Protein AF-A0A1T4WLJ6-F1 (afdb_monomer_lite)

pLDDT: mean 92.76, std 11.41, range [49.81, 98.69]

Sequence (72 aa):
MLPKYPALNPYEVDVWQAAHVHDEFQMISREHLAHEVGDIAVNAIRQAGESFNFRCPLDGEYKIGANWAETH

InterPro domains:
  IPR043502 DNA/RNA polymerase superfamily [SSF56672] (8-72)

Structure (mmCIF, N/CA/C/O backbone):
data_AF-A0A1T4WLJ6-F1
#
_entry.id   AF-A0A1T4WLJ6-F1
#
loop_
_atom_site.group_PDB
_atom_site.id
_atom_site.type_symbol
_atom_site.label_atom_id
_atom_site.label_alt_id
_atom_site.label_comp_id
_atom_site.label_asym_id
_atom_site.label_entity_id
_atom_site.label_seq_id
_atom_site.pdbx_PDB_ins_code
_atom_site.Cartn_x
_atom_site.Cartn_y
_atom_site.Cartn_z
_atom_site.occupancy
_atom_site.B_iso_or_equiv
_atom_site.auth_seq_id
_atom_site.auth_comp_id
_atom_site.auth_asym_id
_atom_site.auth_atom_id
_atom_site.pdbx_PDB_model_num
ATOM 1 N N . MET A 1 1 ? 16.538 -25.630 6.051 1.00 51.62 1 MET A N 1
ATOM 2 C CA . MET A 1 1 ? 15.124 -25.547 5.628 1.00 51.62 1 MET A CA 1
ATOM 3 C C . MET A 1 1 ? 15.094 -24.818 4.304 1.00 51.62 1 MET A C 1
ATOM 5 O O . MET A 1 1 ? 15.585 -23.701 4.255 1.00 51.62 1 MET A O 1
ATOM 9 N N . LEU A 1 2 ? 14.594 -25.449 3.244 1.00 49.81 2 LEU A N 1
ATOM 10 C CA . LEU A 1 2 ? 14.259 -24.722 2.018 1.00 49.81 2 LEU A CA 1
ATOM 11 C C . LEU A 1 2 ? 12.973 -23.916 2.271 1.00 49.81 2 LEU A C 1
ATOM 13 O O . LEU A 1 2 ? 12.143 -24.371 3.067 1.00 49.81 2 LEU A O 1
ATOM 17 N N . PRO A 1 3 ? 12.808 -22.728 1.666 1.00 62.44 3 PRO A N 1
ATOM 18 C CA . PRO A 1 3 ? 11.593 -21.946 1.840 1.00 62.44 3 PRO A CA 1
ATOM 19 C C . PRO A 1 3 ? 10.380 -22.750 1.355 1.00 62.44 3 PRO A C 1
ATOM 21 O O . PRO A 1 3 ? 10.429 -23.433 0.335 1.00 62.44 3 PRO A O 1
ATOM 24 N N . LYS A 1 4 ? 9.290 -22.681 2.128 1.00 65.19 4 LYS A N 1
ATOM 25 C CA . LYS A 1 4 ? 8.023 -23.407 1.912 1.00 65.19 4 LYS A CA 1
ATOM 26 C C . LYS A 1 4 ? 7.322 -23.028 0.595 1.00 65.19 4 LYS A C 1
ATOM 28 O O . LYS A 1 4 ? 6.407 -23.724 0.169 1.00 65.19 4 LYS A O 1
ATOM 33 N N . TYR A 1 5 ? 7.765 -21.950 -0.043 1.00 64.06 5 TYR A N 1
ATOM 34 C CA . TYR A 1 5 ? 7.25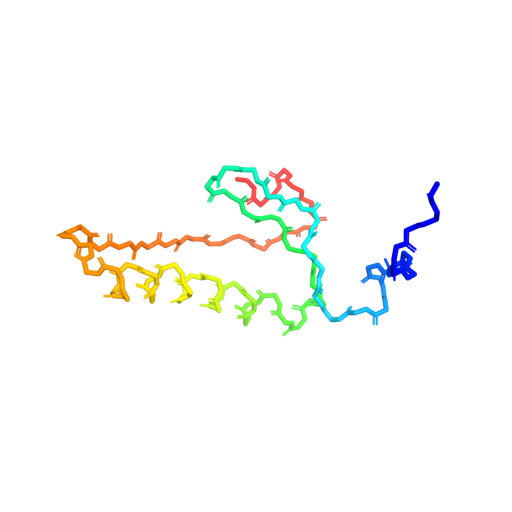5 -21.433 -1.304 1.00 64.06 5 TYR A CA 1
ATOM 35 C C . TYR A 1 5 ? 8.441 -21.110 -2.216 1.00 64.06 5 TYR A C 1
ATOM 37 O O . TYR A 1 5 ? 9.489 -20.698 -1.700 1.00 64.06 5 TYR A O 1
ATOM 45 N N . PRO A 1 6 ? 8.309 -21.290 -3.543 1.00 68.56 6 PRO A N 1
ATOM 46 C CA . PRO A 1 6 ? 9.306 -20.767 -4.464 1.00 68.56 6 PRO A CA 1
ATOM 47 C C . PRO A 1 6 ? 9.458 -19.266 -4.207 1.00 68.56 6 PRO A C 1
ATOM 49 O O . PRO A 1 6 ? 8.476 -18.582 -3.912 1.00 68.56 6 PRO A O 1
ATOM 52 N N . ALA A 1 7 ? 10.690 -18.762 -4.273 1.00 70.62 7 ALA A N 1
ATOM 53 C CA . ALA A 1 7 ? 10.913 -17.326 -4.264 1.00 70.62 7 ALA A CA 1
ATOM 54 C C . ALA A 1 7 ? 10.230 -16.757 -5.513 1.00 70.62 7 ALA A C 1
ATOM 56 O O . ALA A 1 7 ? 10.722 -16.936 -6.624 1.00 70.62 7 ALA A O 1
ATOM 57 N N . LEU A 1 8 ? 9.050 -16.171 -5.324 1.00 71.50 8 LEU A N 1
ATOM 58 C CA . LEU A 1 8 ? 8.309 -15.515 -6.388 1.00 71.50 8 LEU A CA 1
ATOM 59 C C . LEU A 1 8 ? 9.128 -14.323 -6.880 1.00 71.50 8 LEU A C 1
ATOM 61 O O . LEU A 1 8 ? 9.684 -13.563 -6.085 1.00 71.50 8 LEU A O 1
ATOM 65 N N . ASN A 1 9 ? 9.222 -14.191 -8.197 1.00 80.75 9 ASN A N 1
ATOM 66 C CA . ASN A 1 9 ? 9.877 -13.062 -8.825 1.00 80.75 9 ASN A CA 1
ATOM 67 C C . ASN A 1 9 ? 8.888 -11.879 -8.863 1.00 80.75 9 ASN A C 1
ATOM 69 O O . ASN A 1 9 ? 7.775 -12.063 -9.357 1.00 80.75 9 ASN A O 1
ATOM 73 N N . PRO A 1 10 ? 9.254 -10.665 -8.401 1.00 80.56 10 PRO A N 1
ATOM 74 C CA . PRO A 1 10 ? 8.370 -9.498 -8.480 1.00 80.56 10 PRO A CA 1
ATOM 75 C C . PRO A 1 10 ? 7.901 -9.183 -9.912 1.00 80.56 10 PRO A C 1
ATOM 77 O O . PRO A 1 10 ? 6.867 -8.549 -10.079 1.00 80.56 10 PRO A O 1
ATOM 80 N N . TYR A 1 11 ? 8.610 -9.653 -10.945 1.00 82.62 11 TYR A N 1
ATOM 81 C CA . TYR A 1 11 ? 8.210 -9.489 -12.348 1.00 82.62 11 TYR A CA 1
ATOM 82 C C . TYR A 1 11 ? 7.140 -10.488 -12.831 1.00 82.62 11 TYR A C 1
ATOM 84 O O . TYR A 1 11 ? 6.599 -10.319 -13.924 1.00 82.62 11 TYR A O 1
ATOM 92 N N . GLU A 1 12 ? 6.836 -11.531 -12.054 1.00 89.69 12 GLU A N 1
ATOM 93 C CA . GLU A 1 12 ? 5.847 -12.569 -12.395 1.00 89.69 12 GLU A CA 1
ATOM 94 C C . GLU A 1 12 ? 4.466 -12.313 -11.778 1.00 89.69 12 GLU A C 1
ATOM 96 O O . GLU A 1 12 ? 3.518 -13.046 -12.057 1.00 89.69 12 GLU A O 1
ATOM 101 N N . VAL A 1 13 ? 4.336 -11.273 -10.956 1.00 91.88 13 VAL A N 1
ATOM 102 C CA . VAL A 1 13 ? 3.089 -10.884 -10.296 1.00 91.88 13 VAL A CA 1
ATOM 103 C C . VAL A 1 13 ? 2.708 -9.459 -10.676 1.00 91.88 13 VAL A C 1
ATOM 105 O O . VAL A 1 13 ? 3.548 -8.656 -11.074 1.00 91.88 13 VAL A O 1
ATOM 108 N N . ASP A 1 14 ? 1.424 -9.137 -10.556 1.00 95.50 14 ASP A N 1
ATOM 109 C CA . ASP A 1 14 ? 0.930 -7.793 -10.864 1.00 95.50 14 ASP A CA 1
ATOM 110 C C . ASP A 1 14 ? 1.269 -6.778 -9.765 1.00 95.50 14 ASP A C 1
ATOM 112 O O . ASP A 1 14 ? 1.439 -5.590 -10.048 1.00 95.50 14 ASP A O 1
ATOM 116 N N . VAL A 1 15 ? 1.386 -7.264 -8.523 1.00 95.25 15 VAL A N 1
ATOM 117 C CA . VAL A 1 15 ? 1.697 -6.481 -7.326 1.00 95.25 15 VAL A CA 1
ATOM 118 C C . VAL A 1 15 ? 2.587 -7.298 -6.388 1.00 95.25 15 VAL A C 1
ATOM 120 O O . VAL A 1 15 ? 2.339 -8.481 -6.151 1.00 95.25 15 VAL A O 1
ATOM 123 N N . TRP A 1 16 ? 3.604 -6.657 -5.819 1.00 95.38 16 TRP A N 1
ATOM 124 C CA . TRP A 1 16 ? 4.550 -7.237 -4.874 1.00 95.38 16 TRP A CA 1
ATOM 125 C C . TRP A 1 16 ? 4.782 -6.294 -3.692 1.00 95.38 16 TRP A C 1
ATOM 127 O O . TRP A 1 16 ? 5.176 -5.144 -3.876 1.00 95.38 16 TRP A O 1
ATOM 137 N N . GLN A 1 17 ? 4.605 -6.784 -2.467 1.00 94.38 17 GLN A N 1
ATOM 138 C CA . GLN A 1 17 ? 4.972 -6.036 -1.264 1.00 94.38 17 GLN A CA 1
ATOM 139 C C . GLN A 1 17 ? 6.489 -6.120 -1.050 1.00 94.38 17 GLN A C 1
ATOM 141 O O . GLN A 1 17 ? 7.009 -7.138 -0.593 1.00 94.38 17 GLN A O 1
ATOM 146 N N . ALA A 1 18 ? 7.205 -5.051 -1.393 1.00 94.62 18 ALA A N 1
ATOM 147 C CA . ALA A 1 18 ? 8.659 -4.987 -1.289 1.00 94.62 18 ALA A CA 1
ATOM 148 C C . ALA A 1 18 ? 9.130 -4.736 0.149 1.00 94.62 18 ALA A C 1
ATOM 150 O O . ALA A 1 18 ? 10.093 -5.361 0.595 1.00 94.62 18 ALA A O 1
ATOM 151 N N . ALA A 1 19 ? 8.443 -3.852 0.875 1.00 95.62 19 ALA A N 1
ATOM 152 C CA . ALA A 1 19 ? 8.736 -3.556 2.272 1.00 95.62 19 ALA A CA 1
ATOM 153 C C . ALA A 1 19 ? 7.462 -3.230 3.060 1.00 95.62 19 ALA A C 1
ATOM 155 O O . ALA A 1 19 ? 6.460 -2.779 2.507 1.00 95.62 19 ALA A O 1
ATOM 156 N N . HIS A 1 20 ? 7.524 -3.463 4.367 1.00 96.50 20 HIS A N 1
ATOM 157 C CA . HIS A 1 20 ? 6.544 -3.011 5.348 1.00 96.50 20 HIS A CA 1
ATOM 158 C C . HIS A 1 20 ? 7.328 -2.472 6.537 1.00 96.50 20 HIS A C 1
ATOM 160 O O . HIS A 1 20 ? 8.022 -3.224 7.226 1.00 96.50 20 HIS A O 1
ATOM 166 N N . VAL A 1 21 ? 7.271 -1.161 6.716 1.00 97.50 21 VAL A N 1
ATOM 167 C CA . VAL A 1 21 ? 8.056 -0.417 7.692 1.00 97.50 21 VAL A CA 1
ATOM 168 C C . VAL A 1 21 ? 7.079 0.327 8.585 1.00 97.50 21 VAL A C 1
ATOM 170 O O . VAL A 1 21 ? 6.703 1.454 8.306 1.00 97.50 21 VAL A O 1
ATOM 173 N N . HIS A 1 22 ? 6.669 -0.332 9.667 1.00 96.38 22 HIS A N 1
ATOM 174 C CA . HIS A 1 22 ? 5.741 0.213 10.660 1.00 96.38 22 HIS A CA 1
ATOM 175 C C . HIS A 1 22 ? 4.387 0.636 10.068 1.00 96.38 22 HIS A C 1
ATOM 177 O O . HIS A 1 22 ? 3.518 -0.213 9.910 1.00 96.38 22 HIS A O 1
ATOM 183 N N . ASP A 1 23 ? 4.197 1.922 9.798 1.00 96.00 23 ASP A N 1
ATOM 184 C CA . ASP A 1 23 ? 2.983 2.521 9.249 1.00 96.00 23 ASP A CA 1
ATOM 185 C C . ASP A 1 23 ? 3.029 2.706 7.724 1.00 96.00 23 ASP A C 1
ATOM 187 O O . ASP A 1 23 ? 2.041 3.139 7.135 1.00 96.00 23 ASP A O 1
ATOM 191 N N . GLU A 1 24 ? 4.129 2.318 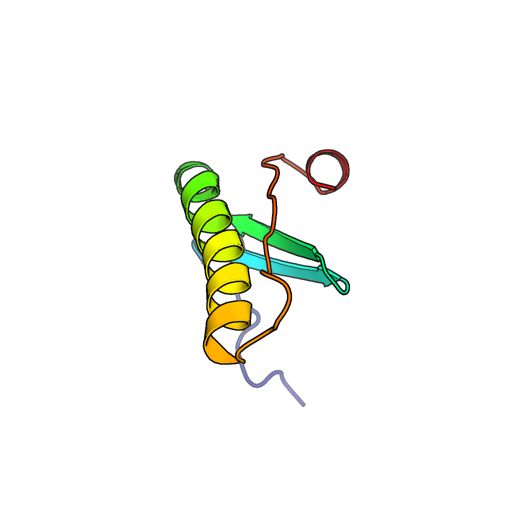7.072 1.00 97.19 24 GLU A N 1
ATOM 192 C CA . GLU A 1 24 ? 4.312 2.438 5.627 1.00 97.19 24 GLU A CA 1
ATOM 193 C C . GLU A 1 24 ? 4.479 1.080 4.928 1.00 97.19 24 GLU A C 1
ATOM 195 O O . GLU A 1 24 ? 5.215 0.192 5.376 1.00 97.19 24 GLU A O 1
ATOM 200 N N . PHE A 1 25 ? 3.851 0.948 3.758 1.00 96.75 25 PHE A N 1
ATOM 201 C CA . PHE A 1 25 ? 4.049 -0.165 2.833 1.00 96.75 25 PHE A CA 1
ATOM 202 C C . PHE A 1 25 ? 4.679 0.333 1.531 1.00 96.75 25 PHE A C 1
ATOM 204 O O . PHE A 1 25 ? 4.203 1.298 0.941 1.00 96.75 25 PHE A O 1
ATOM 211 N N . GLN A 1 26 ? 5.692 -0.378 1.032 1.00 97.81 26 GLN A N 1
ATOM 212 C CA . GLN A 1 26 ? 6.222 -0.169 -0.316 1.00 97.81 26 GLN A CA 1
ATOM 213 C C . GLN A 1 26 ? 5.750 -1.296 -1.226 1.00 97.81 26 GLN A C 1
ATOM 215 O O . GLN A 1 26 ? 6.146 -2.456 -1.067 1.00 97.81 26 GLN A O 1
ATOM 220 N N . MET A 1 27 ? 4.901 -0.939 -2.186 1.00 96.75 27 MET A N 1
ATOM 221 C CA . MET A 1 27 ? 4.292 -1.861 -3.137 1.00 96.75 27 MET A CA 1
ATOM 222 C C . MET A 1 27 ? 4.883 -1.616 -4.525 1.00 96.75 27 MET A C 1
ATOM 224 O O . MET A 1 27 ? 4.767 -0.526 -5.077 1.00 96.75 27 MET A O 1
ATOM 228 N N . ILE A 1 28 ? 5.490 -2.642 -5.113 1.00 96.19 28 I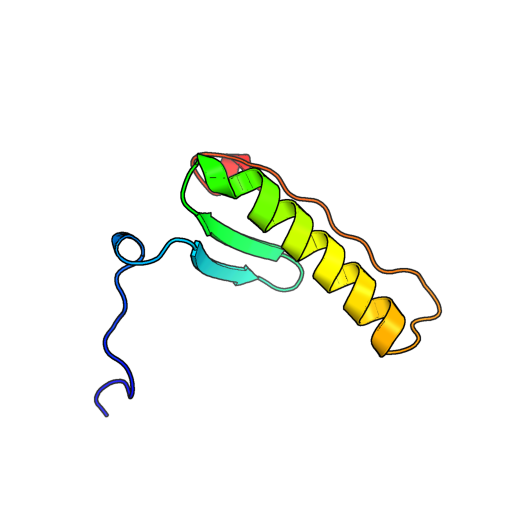LE A N 1
ATOM 229 C CA . ILE A 1 28 ? 5.831 -2.650 -6.536 1.00 96.19 28 ILE A CA 1
ATOM 230 C C . ILE A 1 28 ? 4.588 -3.125 -7.281 1.00 96.19 28 ILE A C 1
ATOM 232 O O . ILE A 1 28 ? 3.996 -4.135 -6.910 1.00 96.19 28 ILE A O 1
ATOM 236 N N . SER A 1 29 ? 4.181 -2.417 -8.326 1.00 96.44 29 SER A N 1
ATOM 237 C CA . SER A 1 29 ? 3.036 -2.797 -9.155 1.00 96.44 29 SER A CA 1
ATOM 238 C C . SER A 1 29 ? 3.310 -2.509 -10.625 1.00 96.44 29 SER A C 1
ATOM 240 O O . SER A 1 29 ? 4.246 -1.781 -10.967 1.00 96.44 29 SER A O 1
ATOM 242 N N . ARG A 1 30 ? 2.492 -3.078 -11.516 1.00 95.75 30 ARG A N 1
ATOM 243 C CA . ARG A 1 30 ? 2.438 -2.587 -12.898 1.00 95.75 30 ARG A CA 1
ATOM 244 C C . ARG A 1 30 ? 1.942 -1.144 -12.900 1.00 95.75 30 ARG A C 1
ATOM 246 O O . ARG A 1 30 ? 0.999 -0.817 -12.191 1.00 95.75 30 ARG A O 1
ATOM 253 N N . GLU A 1 31 ? 2.509 -0.316 -13.771 1.00 96.31 31 GLU A N 1
ATOM 254 C CA . GLU A 1 31 ? 2.204 1.120 -13.840 1.00 96.31 31 GLU A CA 1
ATOM 255 C C . GLU A 1 31 ? 0.699 1.416 -13.961 1.00 96.31 31 GLU A C 1
ATOM 257 O O . GLU A 1 31 ? 0.168 2.246 -13.230 1.00 96.31 31 GLU A O 1
ATOM 262 N N . HIS A 1 32 ? -0.020 0.670 -14.806 1.00 97.69 32 HIS A N 1
ATOM 263 C CA . HIS A 1 32 ? -1.464 0.855 -14.995 1.00 97.69 32 HIS A CA 1
ATOM 264 C C . HIS A 1 32 ? -2.325 0.439 -13.787 1.00 97.69 32 HIS A C 1
ATOM 266 O O . HIS A 1 32 ? -3.516 0.734 -13.780 1.00 97.69 32 HIS A O 1
ATOM 272 N N . LEU A 1 33 ? -1.746 -0.239 -12.790 1.00 98.06 33 LEU A N 1
ATOM 273 C CA . LEU A 1 33 ? -2.416 -0.655 -11.554 1.00 98.06 33 LEU A CA 1
ATOM 274 C C . LEU A 1 33 ? -2.054 0.233 -10.358 1.00 98.06 33 LEU A C 1
ATOM 276 O O . LEU A 1 33 ? -2.674 0.102 -9.308 1.00 98.06 33 LEU A O 1
ATOM 280 N N . ALA A 1 34 ? -1.071 1.131 -10.482 1.00 97.75 34 ALA A N 1
ATOM 281 C CA . 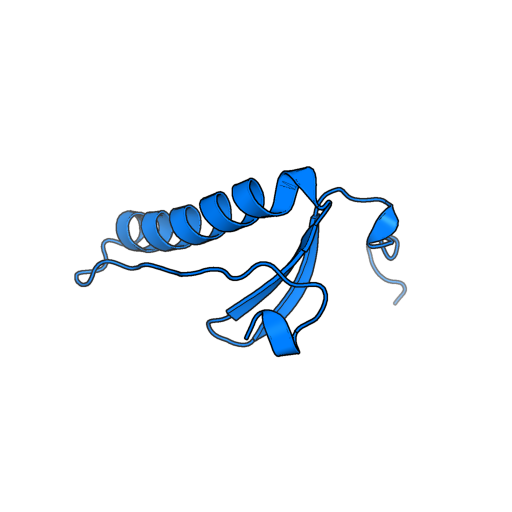ALA A 1 34 ? -0.504 1.851 -9.341 1.00 97.75 34 ALA A CA 1
ATOM 282 C C . ALA A 1 34 ? -1.553 2.649 -8.544 1.00 97.75 34 ALA A C 1
ATOM 284 O O . ALA A 1 34 ? -1.564 2.598 -7.315 1.00 97.75 34 ALA A O 1
ATOM 285 N N . HIS A 1 35 ? -2.476 3.324 -9.238 1.00 9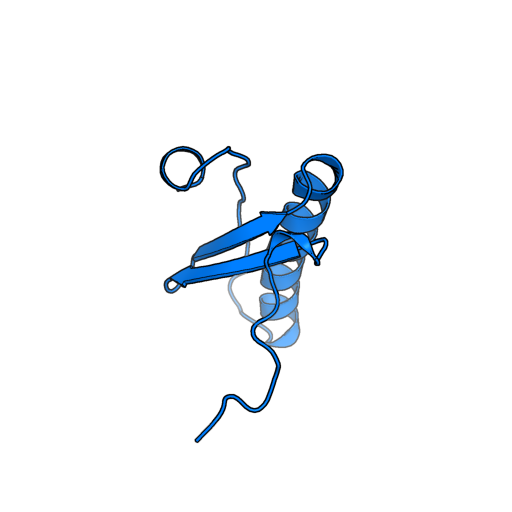8.56 35 HIS A N 1
ATOM 286 C CA . HIS A 1 35 ? -3.585 4.040 -8.599 1.00 98.56 35 HIS A CA 1
ATOM 287 C C . HIS A 1 35 ? -4.569 3.099 -7.898 1.00 98.56 35 HIS A C 1
ATOM 289 O O . HIS A 1 35 ? -4.926 3.339 -6.751 1.00 98.56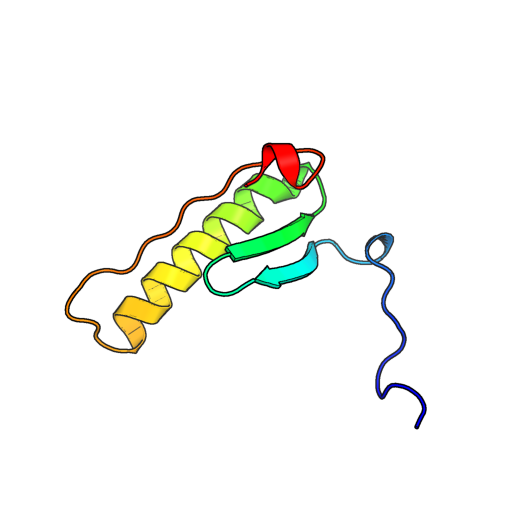 35 HIS A O 1
ATOM 295 N N . GLU A 1 36 ? -4.962 2.003 -8.550 1.00 98.62 36 GLU A N 1
ATOM 296 C CA . GLU A 1 36 ? -5.892 1.030 -7.969 1.00 98.62 36 GLU A CA 1
ATOM 297 C C . GLU A 1 36 ? -5.305 0.383 -6.707 1.00 98.62 36 GLU A C 1
ATOM 299 O O . GLU A 1 36 ? -5.981 0.278 -5.686 1.00 98.62 36 GLU A O 1
ATOM 304 N N . VAL A 1 37 ? -4.021 0.013 -6.739 1.00 98.25 37 VAL A N 1
ATOM 305 C CA . VAL A 1 37 ? -3.308 -0.536 -5.577 1.00 98.25 37 VAL A CA 1
ATOM 306 C C . VAL A 1 37 ? -3.272 0.469 -4.425 1.00 98.25 37 VAL A C 1
ATOM 308 O O . VAL A 1 37 ? -3.539 0.089 -3.283 1.00 98.25 37 VAL A O 1
ATOM 311 N N . GLY A 1 38 ? -2.976 1.739 -4.715 1.00 98.19 38 GLY A N 1
ATOM 312 C CA . GLY A 1 38 ? -2.988 2.815 -3.723 1.00 98.19 38 GLY A CA 1
ATOM 313 C C . GLY A 1 38 ? -4.368 3.017 -3.094 1.00 98.19 38 GLY A C 1
ATOM 314 O O . GLY A 1 38 ? -4.498 3.018 -1.868 1.00 98.19 38 GLY A O 1
ATOM 315 N N . ASP A 1 39 ? -5.414 3.101 -3.917 1.00 98.69 39 ASP A N 1
ATOM 316 C CA . ASP A 1 39 ? -6.796 3.273 -3.460 1.00 98.69 39 ASP A CA 1
ATOM 317 C C . ASP A 1 39 ? -7.261 2.085 -2.600 1.00 98.69 39 ASP A C 1
ATOM 319 O O . ASP A 1 39 ? -7.911 2.272 -1.565 1.00 98.69 39 ASP A O 1
ATOM 323 N N . ILE A 1 40 ? -6.895 0.855 -2.982 1.00 98.56 40 ILE A N 1
ATOM 324 C CA . ILE A 1 40 ? -7.165 -0.353 -2.191 1.00 98.56 40 ILE A CA 1
ATOM 325 C C . ILE A 1 40 ? -6.457 -0.281 -0.836 1.00 98.56 40 ILE A C 1
ATOM 327 O O . ILE A 1 40 ? -7.088 -0.567 0.182 1.00 98.56 40 ILE A O 1
ATOM 331 N N . ALA A 1 41 ? -5.180 0.110 -0.794 1.00 98.00 41 ALA A N 1
ATOM 332 C CA . ALA A 1 41 ? -4.414 0.193 0.449 1.00 98.00 41 ALA A CA 1
ATOM 333 C C . ALA A 1 41 ? -5.025 1.207 1.431 1.00 98.00 41 ALA A C 1
ATOM 335 O O . ALA A 1 41 ? -5.267 0.877 2.595 1.00 98.00 41 ALA A O 1
ATOM 336 N N . VAL A 1 42 ? -5.365 2.406 0.950 1.00 98.50 42 VAL A N 1
ATOM 337 C CA . VAL A 1 42 ? -6.026 3.439 1.763 1.00 98.50 42 VAL A CA 1
ATOM 338 C C . VAL A 1 42 ? -7.382 2.948 2.276 1.00 98.50 42 VAL A C 1
ATOM 340 O O . VAL A 1 42 ? -7.692 3.064 3.465 1.00 98.50 42 VAL A O 1
ATOM 343 N N . ASN A 1 43 ? -8.190 2.334 1.410 1.00 98.69 43 ASN A N 1
ATOM 344 C CA . ASN A 1 43 ? -9.489 1.803 1.815 1.00 98.69 43 ASN A CA 1
ATOM 345 C C . ASN A 1 43 ? -9.369 0.625 2.788 1.00 98.69 43 ASN A C 1
ATOM 347 O O . ASN A 1 43 ? -10.247 0.458 3.633 1.00 98.69 43 ASN A O 1
ATOM 351 N N . ALA A 1 44 ? -8.310 -0.181 2.710 1.00 98.31 44 ALA A N 1
ATOM 352 C CA . ALA A 1 44 ? -8.050 -1.250 3.669 1.00 98.31 44 ALA A CA 1
ATOM 353 C C . ALA A 1 44 ? -7.729 -0.693 5.067 1.00 98.31 44 ALA A C 1
ATOM 355 O O . ALA A 1 44 ? -8.224 -1.226 6.061 1.00 98.31 44 ALA A O 1
ATOM 356 N N . ILE A 1 45 ? -6.977 0.412 5.155 1.00 98.38 45 ILE A N 1
ATOM 357 C CA . ILE A 1 45 ? -6.704 1.110 6.424 1.00 98.38 45 ILE A CA 1
ATOM 358 C C . ILE A 1 45 ? -8.007 1.636 7.041 1.00 98.38 45 ILE A C 1
ATOM 360 O O . ILE A 1 45 ? -8.281 1.391 8.220 1.00 98.38 45 ILE A O 1
ATOM 364 N N . ARG A 1 46 ? -8.855 2.291 6.236 1.00 98.69 46 ARG A N 1
ATOM 365 C CA . ARG A 1 46 ? -10.180 2.771 6.672 1.00 98.69 46 ARG A CA 1
ATOM 366 C C . ARG A 1 46 ? -11.058 1.624 7.179 1.00 98.69 46 ARG A C 1
ATOM 368 O O . ARG A 1 46 ? -11.570 1.683 8.296 1.00 98.69 46 ARG A O 1
ATOM 375 N N . GLN A 1 47 ? -11.151 0.541 6.403 1.00 98.69 47 GLN A N 1
ATOM 376 C CA . GLN A 1 47 ? -11.913 -0.659 6.764 1.00 98.69 47 GLN A CA 1
ATOM 377 C C . GLN A 1 47 ? -11.401 -1.320 8.045 1.00 98.69 47 GLN A C 1
ATOM 379 O O . GLN A 1 47 ? -12.205 -1.830 8.824 1.00 98.69 47 GLN A O 1
ATOM 384 N N . ALA A 1 48 ? -10.089 -1.312 8.299 1.00 98.31 48 ALA A N 1
ATOM 385 C CA . ALA A 1 48 ? -9.543 -1.804 9.560 1.00 98.31 48 ALA A CA 1
ATOM 386 C C . ALA A 1 48 ? -10.045 -0.958 10.743 1.00 98.31 48 ALA A C 1
ATOM 388 O O . ALA A 1 48 ? -10.490 -1.513 11.748 1.00 98.31 48 ALA A O 1
ATOM 389 N N . GLY A 1 49 ? -10.056 0.371 10.603 1.00 98.62 49 GLY A N 1
ATOM 390 C CA . GLY A 1 49 ? -10.603 1.279 11.615 1.00 98.62 49 GLY A CA 1
ATOM 391 C C . GLY A 1 49 ? -12.071 0.989 11.939 1.00 98.62 49 GLY A C 1
ATOM 392 O O . GLY A 1 49 ? -12.438 0.888 13.112 1.00 98.62 49 GLY A O 1
ATOM 393 N N . GLU A 1 50 ? -12.893 0.782 10.908 1.00 98.44 50 GLU A N 1
ATOM 394 C CA . GLU A 1 50 ? -14.307 0.413 11.052 1.00 98.44 50 GLU A CA 1
ATOM 395 C C . GLU A 1 50 ? -14.480 -0.971 11.696 1.00 98.44 50 GLU A C 1
ATOM 397 O O . GLU A 1 50 ? -15.205 -1.116 12.682 1.00 98.44 50 GLU A O 1
ATOM 402 N N . SER A 1 51 ? -13.766 -1.980 11.189 1.00 98.62 51 SER A N 1
ATOM 403 C CA . SER A 1 51 ? -13.870 -3.380 11.628 1.00 98.62 51 SER A CA 1
ATOM 404 C C . SER A 1 51 ? -13.505 -3.567 13.100 1.00 98.62 51 SER A C 1
ATOM 406 O O . SER A 1 51 ? -14.076 -4.420 13.780 1.00 98.62 51 SER A O 1
ATOM 408 N N . PHE A 1 52 ? -12.569 -2.761 13.604 1.00 98.31 52 PHE A N 1
ATOM 409 C CA . PHE A 1 52 ? -12.142 -2.782 15.003 1.00 98.31 52 PHE A CA 1
ATOM 410 C C . PHE A 1 52 ? -12.782 -1.678 15.858 1.00 98.31 52 PHE A C 1
ATOM 412 O O . PHE A 1 52 ? -12.395 -1.505 17.015 1.00 98.31 52 PHE A O 1
ATOM 419 N N . ASN A 1 53 ? -13.776 -0.959 15.324 1.00 98.25 53 ASN A N 1
ATOM 420 C CA . ASN A 1 53 ? -14.529 0.086 16.019 1.00 98.25 53 ASN A CA 1
ATOM 421 C C . ASN A 1 53 ? -13.624 1.141 16.687 1.00 98.25 53 ASN A C 1
ATOM 423 O O . ASN A 1 53 ? -13.788 1.500 17.861 1.00 98.25 53 ASN A O 1
ATOM 427 N N . PHE A 1 54 ? -12.620 1.616 15.947 1.00 98.44 54 PHE A N 1
ATOM 428 C CA . PHE A 1 54 ? -11.731 2.669 16.422 1.00 98.44 54 PHE A CA 1
ATOM 429 C C . PHE A 1 54 ? -12.519 3.968 16.625 1.00 98.44 54 PHE A C 1
ATOM 431 O O . PHE A 1 54 ? -13.289 4.400 15.774 1.00 98.44 54 PHE A O 1
ATOM 438 N N . ARG A 1 55 ? -12.294 4.640 17.761 1.00 98.50 55 ARG A N 1
ATOM 439 C CA . ARG A 1 55 ? -12.947 5.931 18.064 1.00 98.50 55 ARG A CA 1
ATOM 440 C C . ARG A 1 55 ? -12.393 7.098 17.243 1.00 98.50 55 ARG A C 1
ATOM 442 O O . ARG A 1 55 ? -13.023 8.147 17.183 1.00 98.50 55 ARG A O 1
ATOM 449 N N . CYS A 1 56 ? -11.202 6.928 16.678 1.00 98.25 56 CYS A N 1
ATOM 450 C CA . CYS A 1 56 ? -10.564 7.870 15.772 1.00 98.25 56 CYS A CA 1
ATOM 451 C C . CYS A 1 56 ? -10.544 7.225 14.382 1.00 98.25 56 CYS A C 1
ATOM 453 O O . CYS A 1 56 ? -9.978 6.134 14.274 1.00 98.25 56 CYS A O 1
ATOM 455 N N . PRO A 1 57 ? -11.143 7.848 13.351 1.00 98.12 57 PRO A N 1
ATOM 456 C CA . PRO A 1 57 ? -11.082 7.329 11.991 1.00 98.12 57 PRO A CA 1
ATOM 457 C C . PRO A 1 57 ? -9.634 7.111 11.554 1.00 98.12 57 PRO A C 1
ATOM 459 O O . PRO A 1 57 ? -8.772 7.947 11.832 1.00 98.12 57 PRO A O 1
ATOM 462 N N . LEU A 1 58 ? -9.383 5.979 10.900 1.00 98.56 58 LEU A N 1
ATOM 463 C CA . LEU A 1 58 ? -8.098 5.694 10.273 1.00 98.56 58 LEU A CA 1
ATOM 464 C C . LEU A 1 58 ? -8.143 6.142 8.817 1.00 98.56 58 LEU A C 1
ATOM 466 O O . LEU A 1 58 ? -9.175 6.004 8.160 1.00 98.56 58 LEU A O 1
ATOM 470 N N . ASP A 1 59 ? -7.023 6.648 8.323 1.00 98.31 59 ASP A N 1
ATOM 471 C CA . ASP A 1 59 ? -6.855 7.038 6.929 1.00 98.31 59 ASP A CA 1
ATOM 472 C C . ASP A 1 59 ? -5.410 6.786 6.486 1.00 98.31 59 ASP A C 1
ATOM 474 O O . ASP A 1 59 ? -4.542 6.523 7.322 1.00 98.31 59 ASP A O 1
ATOM 478 N N . GLY A 1 60 ? -5.161 6.855 5.183 1.00 96.94 60 GLY A N 1
ATOM 479 C CA . GLY A 1 60 ? -3.830 6.714 4.607 1.00 96.94 60 GLY A CA 1
ATOM 480 C C . GLY A 1 60 ? -3.662 7.555 3.349 1.00 96.94 60 GLY A C 1
ATOM 481 O O . GLY A 1 60 ? -4.634 7.992 2.734 1.00 96.94 60 GLY A O 1
ATOM 482 N N . GLU A 1 61 ? -2.411 7.741 2.952 1.00 97.81 61 GLU A N 1
ATOM 483 C CA . GLU A 1 61 ? -2.036 8.359 1.685 1.00 97.81 61 GLU A CA 1
ATOM 484 C C . GLU A 1 61 ? -1.101 7.437 0.904 1.00 97.81 61 GLU A C 1
ATOM 486 O O . GLU A 1 61 ? -0.485 6.529 1.465 1.00 97.81 61 GLU A O 1
ATOM 491 N N . TYR A 1 62 ? -1.008 7.658 -0.404 1.00 98.44 62 TYR A N 1
ATOM 492 C CA . TYR A 1 62 ? -0.036 6.978 -1.245 1.00 98.44 62 TYR A CA 1
ATOM 493 C C . TYR A 1 62 ? 0.591 7.958 -2.233 1.00 98.44 62 TYR A C 1
ATOM 495 O O . TYR A 1 62 ? -0.023 8.941 -2.652 1.00 98.44 62 TYR A O 1
ATOM 503 N N . LYS A 1 63 ? 1.823 7.648 -2.629 1.00 98.50 63 LYS A N 1
ATOM 504 C CA . LYS A 1 63 ? 2.573 8.325 -3.688 1.00 98.50 63 LYS A CA 1
ATOM 505 C C . LYS A 1 63 ? 2.970 7.286 -4.732 1.00 98.50 63 LYS A C 1
ATOM 507 O O . LYS A 1 63 ? 3.228 6.132 -4.396 1.00 98.50 63 LYS A O 1
ATOM 512 N N . ILE A 1 64 ? 3.026 7.695 -5.996 1.00 98.50 64 ILE A N 1
ATOM 513 C CA . ILE A 1 64 ? 3.483 6.852 -7.106 1.00 98.50 64 ILE A CA 1
ATOM 514 C C . ILE A 1 64 ? 4.819 7.409 -7.590 1.00 98.50 64 ILE A C 1
ATOM 516 O O . ILE A 1 64 ? 4.920 8.600 -7.878 1.00 98.50 64 ILE A O 1
ATOM 520 N N . GLY A 1 65 ? 5.827 6.547 -7.684 1.00 97.94 65 GLY A N 1
ATOM 521 C CA . GLY A 1 65 ? 7.181 6.910 -8.087 1.00 97.94 65 GLY A CA 1
ATOM 522 C C . GLY A 1 65 ? 7.985 5.686 -8.508 1.00 97.94 65 GLY A C 1
ATOM 523 O O . GLY A 1 65 ? 7.575 4.544 -8.287 1.00 97.94 65 GLY A O 1
ATOM 524 N N . ALA A 1 66 ? 9.133 5.919 -9.137 1.00 96.75 66 ALA A N 1
ATOM 525 C CA . ALA A 1 66 ? 9.992 4.853 -9.653 1.00 96.75 66 ALA A CA 1
ATOM 526 C C . ALA A 1 66 ? 10.874 4.210 -8.567 1.00 96.75 66 ALA A C 1
ATOM 528 O O . ALA A 1 66 ? 11.509 3.181 -8.803 1.00 96.75 66 ALA A O 1
ATOM 529 N N . ASN A 1 67 ? 10.969 4.836 -7.393 1.00 96.75 67 ASN A N 1
ATOM 530 C CA . ASN A 1 67 ? 11.795 4.394 -6.276 1.00 96.75 67 ASN A CA 1
ATOM 531 C C . ASN A 1 67 ? 11.293 4.985 -4.948 1.00 96.75 67 ASN A C 1
ATOM 533 O O . ASN A 1 67 ? 10.465 5.891 -4.926 1.00 96.75 67 ASN A O 1
ATOM 537 N N . TRP A 1 68 ? 11.857 4.495 -3.843 1.00 97.19 68 TRP A N 1
ATOM 538 C CA . TRP A 1 68 ? 11.433 4.865 -2.492 1.00 97.19 68 TRP A CA 1
ATOM 539 C C . TRP A 1 68 ? 11.651 6.353 -2.160 1.00 97.19 68 TRP A C 1
ATOM 541 O O . TRP A 1 68 ? 10.875 6.938 -1.417 1.00 97.19 68 TRP A O 1
ATOM 551 N N . ALA A 1 69 ? 12.662 7.013 -2.733 1.00 97.94 69 ALA A N 1
ATOM 552 C CA . ALA A 1 69 ? 12.904 8.430 -2.449 1.00 97.94 69 ALA A CA 1
ATOM 553 C C . ALA A 1 69 ? 11.799 9.349 -3.006 1.00 97.94 69 ALA A C 1
ATOM 555 O O . ALA A 1 69 ? 11.637 10.467 -2.526 1.00 97.94 69 ALA A O 1
ATOM 556 N N . GLU A 1 70 ? 11.046 8.887 -4.007 1.00 98.06 70 GLU A N 1
ATOM 557 C CA . GLU A 1 70 ? 9.901 9.602 -4.584 1.00 98.06 70 GLU A CA 1
ATOM 558 C C . GLU A 1 70 ? 8.580 9.273 -3.873 1.00 98.06 70 GLU A C 1
ATOM 560 O O . GLU A 1 70 ? 7.614 10.028 -3.998 1.00 98.06 70 GLU A O 1
ATOM 565 N N . THR A 1 71 ? 8.522 8.146 -3.153 1.00 97.81 71 THR A N 1
ATOM 566 C CA . THR A 1 71 ? 7.284 7.610 -2.566 1.00 97.81 71 THR A CA 1
ATOM 567 C C . THR A 1 71 ? 7.220 7.662 -1.044 1.00 97.81 71 THR A C 1
ATOM 569 O O . THR A 1 71 ? 6.164 7.348 -0.499 1.00 97.81 71 THR A O 1
ATOM 572 N N . HIS A 1 72 ? 8.299 8.072 -0.373 1.00 91.81 72 HIS A N 1
ATOM 573 C CA . HIS A 1 72 ? 8.319 8.374 1.061 1.00 91.81 72 HIS A CA 1
ATOM 574 C C . HIS A 1 72 ? 7.800 9.794 1.329 1.00 91.81 72 HIS A C 1
ATOM 576 O O . HIS A 1 72 ? 8.141 10.742 0.580 1.00 91.81 72 HIS A O 1
#

Radius of gyration: 14.52 Å; chains: 1; bounding box: 30×35×33 Å

Organism: NCBI:txid1121449

Foldseek 3Di:
DPDPDPPDDCVVDQKDFPDDDPPDTDIDGDPVCQVVVQVVVQVVQQVVCVVVVPPDGGGDGFFDDPDDVRTD

Secondary structure (DSSP, 8-state):
---SS----GGGSSEEEEEEETTEEEEEE-GGGHHHHHHHHHHHHHHHHHHTT-SS---------SSHHHH-